Protein AF-K1SLG7-F1 (afdb_monomer_lite)

pLDDT: mean 85.85, std 14.09, range [28.14, 96.94]

Secondary structure (DSSP, 8-state):
-------S-SS---EEEEEETTEEEEEETTEEES-GGGGTTTS------GGGGHHHHS-HHHHHHHHHHHHHHH-THHHHHHHHHHHHHHHHHHHHHT--TT--HHHHHHHHHHHHHHHHHHHHHHHHHHHHHHHHHHHHHHHHHHHHHTS-----------

Sequence (162 aa):
MWFTTSFNTDSENLIEFTICNNKKEIKYNGLSIKSALELYGVLKYVVFIPEHLNLIKGVPECRREYLDSVAMMQTPVHLKKLSRYNKALKNKNNLLFGINFGDDLSLIRPQIESWNSVLAAEGLNVTYGRLKYFSLLETIASQLYNELSGGEELKLKYYSSI

Foldseek 3Di:
DDDDDDDDDPDDWDWDWDQDPNDIWIDIPNHTDPDPLVCQQVDDDDDDDPCVCCCVVNDVVVVLVVLLVVLCSVPVCLVVLVVQLVVLVVVLVVLVVPDDDPDDCVVSVVVNVVSVVSNVVSVVVNVVSSVVVVVVCQVVVQVVCCVVVVGDGDGDDDDDPD

Radius of gyration: 21.07 Å; chains: 1; bounding box: 50×34×67 Å

Structure (mmCIF, N/CA/C/O backbone):
data_AF-K1SLG7-F1
#
_entry.id   AF-K1SLG7-F1
#
loop_
_atom_site.group_PDB
_atom_site.id
_atom_site.type_symbol
_atom_site.label_atom_id
_atom_site.label_alt_id
_atom_site.label_comp_id
_atom_site.label_asym_id
_atom_site.label_entity_id
_atom_site.label_seq_id
_atom_site.pdbx_PDB_ins_code
_atom_site.Cartn_x
_atom_site.Cartn_y
_atom_site.Cartn_z
_atom_site.occupancy
_atom_site.B_iso_or_equiv
_atom_site.auth_seq_id
_atom_site.auth_comp_id
_atom_site.auth_asym_id
_atom_site.auth_atom_id
_atom_site.pdbx_PDB_model_num
ATOM 1 N N . MET A 1 1 ? 1.986 18.809 23.486 1.00 28.28 1 MET A N 1
ATOM 2 C CA . MET A 1 1 ? 0.767 17.991 23.646 1.00 28.28 1 MET A CA 1
ATOM 3 C C . MET A 1 1 ? 1.249 16.588 23.963 1.00 28.28 1 MET A C 1
ATOM 5 O O . MET A 1 1 ? 1.914 16.005 23.119 1.00 28.28 1 MET A O 1
ATOM 9 N N . TRP A 1 2 ? 1.079 16.131 25.203 1.00 28.39 2 TRP A N 1
ATOM 10 C CA . TRP A 1 2 ? 1.572 14.827 25.656 1.00 28.39 2 TRP A CA 1
ATOM 11 C C . TRP A 1 2 ? 0.424 13.825 25.527 1.00 28.39 2 TRP A C 1
ATOM 13 O O . TRP A 1 2 ? -0.655 14.080 26.056 1.00 28.39 2 TRP A O 1
ATOM 23 N N . PHE A 1 3 ? 0.630 12.736 24.790 1.00 29.14 3 PHE A N 1
ATOM 24 C CA . PHE A 1 3 ? -0.330 11.638 24.696 1.00 29.14 3 PHE A CA 1
ATOM 25 C C . PHE A 1 3 ? 0.206 10.477 25.537 1.00 29.14 3 PHE A C 1
ATOM 27 O O . PHE A 1 3 ? 1.242 9.913 25.197 1.00 29.14 3 PHE A O 1
ATOM 34 N N . THR A 1 4 ? -0.487 10.126 26.621 1.00 28.14 4 THR A N 1
ATOM 35 C CA . THR A 1 4 ? -0.234 8.890 27.373 1.00 28.14 4 THR A CA 1
ATOM 36 C C . THR A 1 4 ? -1.285 7.870 26.960 1.00 28.14 4 THR A C 1
ATOM 38 O O . THR A 1 4 ? -2.472 8.070 27.201 1.00 28.14 4 THR A O 1
ATOM 41 N N . THR A 1 5 ? -0.860 6.778 26.332 1.00 38.47 5 THR A N 1
ATOM 42 C CA . THR A 1 5 ? -1.688 5.583 26.134 1.00 38.47 5 THR A CA 1
ATOM 43 C C . THR A 1 5 ? -1.168 4.498 27.069 1.00 38.47 5 THR A C 1
ATOM 45 O O . THR A 1 5 ? -0.119 3.918 26.794 1.00 38.47 5 THR A O 1
ATOM 48 N N . SER A 1 6 ? -1.865 4.228 28.174 1.00 30.98 6 SER A N 1
ATOM 49 C CA . SER A 1 6 ? -1.600 3.047 28.997 1.00 30.98 6 SER A CA 1
ATOM 50 C C . SER A 1 6 ? -2.376 1.862 28.419 1.00 30.98 6 SER A C 1
ATOM 52 O O . SER A 1 6 ? -3.604 1.834 28.414 1.00 30.98 6 SER A O 1
ATOM 54 N N . PHE A 1 7 ? -1.651 0.874 27.900 1.00 44.66 7 PHE A N 1
ATOM 55 C CA . PHE A 1 7 ? -2.189 -0.463 27.667 1.00 44.66 7 PHE A CA 1
ATOM 56 C C . PHE A 1 7 ? -1.451 -1.431 28.583 1.00 44.66 7 PHE A C 1
ATOM 58 O O . PHE A 1 7 ? -0.237 -1.348 28.743 1.00 44.66 7 PHE A O 1
ATOM 65 N N . ASN A 1 8 ? -2.232 -2.305 29.205 1.00 42.84 8 ASN A N 1
ATOM 66 C CA . ASN A 1 8 ? -1.837 -3.243 30.241 1.00 42.84 8 ASN A CA 1
ATOM 67 C C . ASN A 1 8 ? -0.771 -4.238 29.731 1.00 42.84 8 ASN A C 1
ATOM 69 O O . ASN A 1 8 ? -1.086 -5.225 29.070 1.00 42.84 8 ASN A O 1
ATOM 73 N N . THR A 1 9 ? 0.489 -3.935 30.027 1.00 47.53 9 THR A N 1
ATOM 74 C CA . THR A 1 9 ? 1.635 -4.848 30.105 1.00 47.53 9 THR A CA 1
ATOM 75 C C . THR A 1 9 ? 2.404 -4.401 31.342 1.00 47.53 9 THR A C 1
ATOM 77 O O . THR A 1 9 ? 2.620 -3.200 31.475 1.00 47.53 9 THR A O 1
ATOM 80 N N . ASP A 1 10 ? 2.825 -5.315 32.221 1.00 53.31 10 ASP A N 1
ATOM 81 C CA . ASP A 1 10 ? 3.524 -5.046 33.502 1.00 53.31 10 ASP A CA 1
ATOM 82 C C . ASP A 1 10 ? 4.829 -4.213 33.386 1.00 53.31 10 ASP A C 1
ATOM 84 O O . ASP A 1 10 ? 5.516 -3.955 34.372 1.00 53.31 10 ASP A O 1
ATOM 88 N N . SER A 1 11 ? 5.179 -3.773 32.179 1.00 63.91 11 SER A N 1
ATOM 89 C CA . SER A 1 11 ? 6.251 -2.839 31.863 1.00 63.91 11 SER A CA 1
ATOM 90 C C . SER A 1 11 ? 5.677 -1.558 31.244 1.00 63.91 11 SER A C 1
ATOM 92 O O . SER A 1 11 ? 5.132 -1.591 30.135 1.00 63.91 11 SER A O 1
ATOM 94 N N . GLU A 1 12 ? 5.839 -0.421 31.924 1.00 71.75 12 GLU A N 1
ATOM 95 C CA . GLU A 1 12 ? 5.594 0.897 31.336 1.00 71.75 12 GLU A CA 1
ATOM 96 C C . GLU A 1 12 ? 6.600 1.152 30.207 1.00 71.75 12 GLU A C 1
ATOM 98 O O . GLU A 1 12 ? 7.813 1.142 30.411 1.00 71.75 12 GLU A O 1
ATOM 103 N N . ASN A 1 13 ? 6.090 1.372 28.997 1.00 77.12 13 ASN A N 1
ATOM 104 C CA . ASN A 1 13 ? 6.902 1.738 27.844 1.00 77.12 13 ASN A CA 1
ATOM 105 C C . ASN A 1 13 ? 6.996 3.264 27.757 1.00 77.12 13 ASN A C 1
ATOM 107 O O . ASN A 1 13 ? 6.000 3.933 27.477 1.00 77.12 13 ASN A O 1
ATOM 111 N N . LEU A 1 14 ? 8.190 3.815 27.977 1.00 83.06 14 LEU A N 1
ATOM 112 C CA . LEU A 1 14 ? 8.449 5.250 27.915 1.00 83.06 14 LEU A CA 1
ATOM 113 C C . LEU A 1 14 ? 8.918 5.640 26.512 1.00 83.06 14 LEU A C 1
ATOM 115 O O . LEU A 1 14 ? 9.932 5.144 26.015 1.00 83.06 14 LEU A O 1
ATOM 119 N N . ILE A 1 15 ? 8.193 6.563 25.884 1.00 85.81 15 ILE A N 1
ATOM 120 C CA . ILE A 1 15 ? 8.579 7.165 24.607 1.00 85.81 15 ILE A CA 1
ATOM 121 C C . ILE A 1 15 ? 8.845 8.646 24.847 1.00 85.81 15 ILE A C 1
ATOM 123 O O . ILE A 1 15 ? 7.935 9.407 25.171 1.00 85.81 15 ILE A O 1
ATOM 127 N N . GLU A 1 16 ? 10.095 9.055 24.661 1.00 86.00 16 GLU A N 1
ATOM 128 C CA . GLU A 1 16 ? 10.503 10.455 24.730 1.00 86.00 16 GLU A CA 1
ATOM 129 C C . GLU A 1 16 ? 10.656 11.000 23.314 1.00 86.00 16 GLU A C 1
ATOM 131 O O . GLU A 1 16 ? 11.327 10.405 22.466 1.00 86.00 16 GLU A O 1
ATOM 136 N N . PHE A 1 17 ? 10.042 12.151 23.057 1.00 85.56 17 PHE A N 1
ATOM 137 C CA . PHE A 1 17 ? 10.117 12.826 21.771 1.00 85.56 17 PHE A CA 1
ATOM 138 C C . PHE A 1 17 ? 10.575 14.267 21.976 1.00 85.56 17 PHE A C 1
ATOM 140 O O . PHE A 1 17 ? 9.854 15.080 22.557 1.00 85.56 17 PHE A O 1
ATOM 147 N N . THR A 1 18 ? 11.761 14.586 21.465 1.00 86.81 18 THR A N 1
ATOM 148 C CA . THR A 1 18 ? 12.387 15.902 21.611 1.00 86.81 18 THR A CA 1
ATOM 149 C C . THR A 1 18 ? 12.597 16.524 20.235 1.00 86.81 18 THR A C 1
ATOM 151 O O . THR A 1 18 ? 13.151 15.897 19.333 1.00 86.81 18 THR A O 1
ATOM 154 N N . ILE A 1 19 ? 12.167 17.776 20.056 1.00 87.62 19 ILE A N 1
ATOM 155 C CA . ILE A 1 19 ? 12.457 18.564 18.852 1.00 87.62 19 ILE A CA 1
ATOM 156 C C . ILE A 1 19 ? 13.427 19.682 19.238 1.00 87.62 19 ILE A C 1
ATOM 158 O O . ILE A 1 19 ? 13.038 20.620 19.928 1.00 87.62 19 ILE A O 1
ATOM 162 N N . CYS A 1 20 ? 14.666 19.612 18.752 1.00 86.00 20 CYS A N 1
ATOM 163 C CA . CYS A 1 20 ? 15.683 20.648 18.956 1.00 86.00 20 CYS A CA 1
ATOM 164 C C . CYS A 1 20 ? 16.241 21.093 17.601 1.00 86.00 20 CYS A C 1
ATOM 166 O O . CYS A 1 20 ? 16.711 20.262 16.828 1.00 86.00 20 CYS A O 1
ATOM 168 N N . ASN A 1 21 ? 16.213 22.396 17.292 1.00 83.25 21 ASN A N 1
ATOM 169 C CA . ASN A 1 21 ? 16.743 22.962 16.037 1.00 83.25 21 ASN A CA 1
ATOM 170 C C . ASN A 1 21 ? 16.279 22.209 14.774 1.00 83.25 21 ASN A C 1
ATOM 172 O O . ASN A 1 21 ? 17.083 21.862 13.908 1.00 83.25 21 ASN A O 1
ATOM 176 N N . ASN A 1 22 ? 14.977 21.915 14.688 1.00 82.75 22 ASN A N 1
ATOM 177 C CA . ASN A 1 22 ? 14.360 21.149 13.597 1.00 82.75 22 ASN A CA 1
ATOM 178 C C . ASN A 1 22 ? 14.838 19.687 13.453 1.00 82.75 22 ASN A C 1
ATOM 180 O O . ASN A 1 22 ? 14.447 18.998 12.510 1.00 82.75 22 ASN A O 1
ATOM 184 N N . LYS A 1 23 ? 15.648 19.181 14.391 1.00 81.69 23 LYS A N 1
ATOM 185 C CA . LYS A 1 23 ? 15.999 17.764 14.500 1.00 81.69 23 LYS A CA 1
ATOM 186 C C . LYS A 1 23 ? 15.058 17.089 15.487 1.00 81.69 23 LYS A C 1
ATOM 188 O O . LYS A 1 23 ? 14.861 17.570 16.601 1.00 81.69 23 LYS A O 1
ATOM 193 N N . LYS A 1 24 ? 14.472 15.978 15.048 1.00 84.88 24 LYS A N 1
ATOM 194 C CA . LYS A 1 24 ? 13.616 15.116 15.863 1.00 84.88 24 LYS A CA 1
ATOM 195 C C . LYS A 1 24 ? 14.496 14.031 16.470 1.00 84.88 24 LYS A C 1
ATOM 197 O O . LYS A 1 24 ? 15.136 13.293 15.726 1.00 84.88 24 LYS A O 1
ATOM 202 N N . GLU A 1 25 ? 14.529 13.952 17.790 1.00 86.62 25 GLU A N 1
ATOM 203 C CA . GLU A 1 25 ? 15.150 12.863 18.533 1.00 86.62 25 GLU A CA 1
ATOM 204 C C . GLU A 1 25 ? 14.048 12.061 19.219 1.00 86.62 25 GLU A C 1
ATOM 206 O O . GLU A 1 25 ? 13.162 12.627 19.862 1.00 86.62 25 GLU A O 1
ATOM 211 N N . ILE A 1 26 ? 14.085 10.744 19.040 1.00 88.19 26 ILE A N 1
ATOM 212 C CA . ILE A 1 26 ? 13.101 9.828 19.605 1.00 88.19 26 ILE A CA 1
ATOM 213 C C . ILE A 1 26 ? 13.856 8.814 20.451 1.00 88.19 26 ILE A C 1
ATOM 215 O O . ILE A 1 26 ? 14.828 8.223 19.973 1.00 88.19 26 ILE A O 1
ATOM 219 N N . LYS A 1 27 ? 13.416 8.603 21.692 1.00 87.88 27 LYS A N 1
ATOM 220 C CA . LYS A 1 27 ? 13.938 7.546 22.559 1.00 87.88 27 LYS A CA 1
ATOM 221 C C . LYS A 1 27 ? 12.820 6.611 22.981 1.00 87.88 27 LYS A C 1
ATOM 223 O O . LYS A 1 27 ? 11.726 7.057 23.314 1.00 87.88 27 LYS A O 1
ATOM 228 N N . TYR A 1 28 ? 13.116 5.321 22.981 1.00 87.25 28 TYR A N 1
ATOM 229 C CA . TYR A 1 28 ? 12.250 4.267 23.482 1.00 87.25 28 TYR A CA 1
ATOM 230 C C . TYR A 1 28 ? 12.948 3.577 24.653 1.00 87.25 28 TYR A C 1
ATOM 232 O O . TYR A 1 28 ? 14.040 3.037 24.484 1.00 87.25 28 TYR A O 1
ATOM 240 N N . ASN A 1 29 ? 12.355 3.644 25.847 1.00 86.94 29 ASN A N 1
ATOM 241 C CA . ASN A 1 29 ? 12.936 3.133 27.094 1.00 86.94 29 ASN A CA 1
ATOM 242 C C . ASN A 1 29 ? 14.394 3.599 27.301 1.00 86.94 29 ASN A C 1
ATOM 244 O O . ASN A 1 29 ? 15.285 2.814 27.620 1.00 86.94 29 ASN A O 1
ATOM 248 N N . GLY A 1 30 ? 14.653 4.887 27.045 1.00 83.94 30 GLY A N 1
ATOM 249 C CA . GLY A 1 30 ? 15.978 5.511 27.156 1.00 83.94 30 GLY A CA 1
ATOM 250 C C . GLY A 1 30 ? 16.931 5.269 25.974 1.00 83.94 30 GLY A C 1
ATOM 251 O O . GLY A 1 30 ? 17.949 5.956 25.873 1.00 83.94 30 GLY A O 1
ATOM 252 N N . LEU A 1 31 ? 16.611 4.362 25.044 1.00 86.75 31 LEU A N 1
ATOM 253 C CA . LEU A 1 31 ? 17.424 4.088 23.856 1.00 86.75 31 LEU A CA 1
ATOM 254 C C . LEU A 1 31 ? 17.008 4.977 22.684 1.00 86.75 31 LEU A C 1
ATOM 256 O O . LEU A 1 31 ? 15.843 5.000 22.299 1.00 86.75 31 LEU A O 1
ATOM 260 N N . SER A 1 32 ? 17.967 5.684 22.085 1.00 87.25 32 SER A N 1
ATOM 261 C CA . SER A 1 32 ? 17.724 6.499 20.889 1.00 87.25 32 SER A CA 1
ATOM 262 C C . SER A 1 32 ? 17.426 5.608 19.680 1.00 87.25 32 SER A C 1
ATOM 264 O O . SER A 1 32 ? 18.231 4.740 19.334 1.00 87.25 32 SER A O 1
ATOM 266 N N . ILE A 1 33 ? 16.280 5.835 19.037 1.00 86.88 33 ILE A N 1
ATOM 267 C CA . ILE A 1 33 ? 15.863 5.122 17.823 1.00 86.88 33 ILE A CA 1
ATOM 268 C C . ILE A 1 33 ? 16.023 6.024 16.601 1.00 86.88 33 ILE A C 1
ATOM 270 O O . ILE A 1 33 ? 15.820 7.239 16.661 1.00 86.88 33 ILE A O 1
ATOM 274 N N . LYS A 1 34 ? 16.408 5.434 15.464 1.00 82.69 34 LYS A N 1
ATOM 275 C CA . LYS A 1 34 ? 16.766 6.205 14.259 1.00 82.69 34 LYS A CA 1
ATOM 276 C C . LYS A 1 34 ? 15.546 6.624 13.451 1.00 82.69 34 LYS A C 1
ATOM 278 O O . LYS A 1 34 ? 15.622 7.576 12.675 1.00 82.69 34 LYS A O 1
ATOM 283 N N . SER A 1 35 ? 14.441 5.900 13.595 1.00 81.31 35 SER A N 1
ATOM 284 C CA . SER A 1 35 ? 13.220 6.141 12.841 1.00 81.31 35 SER A CA 1
ATOM 285 C C . SER A 1 35 ? 11.981 5.961 13.706 1.00 81.31 35 SER A C 1
ATOM 287 O O . SER A 1 35 ? 11.862 4.982 14.434 1.00 81.31 35 SER A O 1
ATOM 289 N N . ALA A 1 36 ? 10.994 6.846 13.534 1.00 79.06 36 ALA A N 1
ATOM 290 C CA . ALA A 1 36 ? 9.655 6.664 14.101 1.00 79.06 36 ALA A CA 1
ATOM 291 C C . ALA A 1 36 ? 8.984 5.365 13.612 1.00 79.06 36 ALA A C 1
ATOM 293 O O . ALA A 1 36 ? 8.071 4.863 14.259 1.00 79.06 36 ALA A O 1
ATOM 294 N N . LEU A 1 37 ? 9.456 4.797 12.493 1.00 76.81 37 LEU A N 1
ATOM 295 C CA . LEU A 1 37 ? 9.019 3.488 12.009 1.00 76.81 37 LEU A CA 1
ATOM 296 C C . LEU A 1 37 ? 9.307 2.360 13.011 1.00 76.81 37 LEU A C 1
ATOM 298 O O . LEU A 1 37 ? 8.583 1.375 13.032 1.00 76.81 37 LEU A O 1
ATOM 302 N N . GLU A 1 38 ? 10.327 2.503 13.859 1.00 79.25 38 GLU A N 1
ATOM 303 C CA . GLU A 1 38 ? 10.665 1.508 14.885 1.00 79.25 38 GLU A CA 1
ATOM 304 C C . GLU A 1 38 ? 9.637 1.479 16.031 1.00 79.25 38 GLU A C 1
ATOM 306 O O . GLU A 1 38 ? 9.564 0.495 16.759 1.00 79.25 38 GLU A O 1
ATOM 311 N N . LEU A 1 39 ? 8.794 2.515 16.159 1.00 79.12 39 LEU A N 1
ATOM 312 C CA . LEU A 1 39 ? 7.682 2.532 17.116 1.00 79.12 39 LEU A CA 1
ATOM 313 C C . LEU A 1 39 ? 6.459 1.740 16.628 1.00 79.12 39 LEU A C 1
ATOM 315 O O . LEU A 1 39 ? 5.552 1.474 17.424 1.00 79.12 39 LEU A O 1
ATOM 319 N N . TYR A 1 40 ? 6.412 1.355 15.346 1.00 73.50 40 TYR A N 1
ATOM 320 C CA . TYR A 1 40 ? 5.307 0.562 14.810 1.00 73.50 40 TYR A CA 1
ATOM 321 C C . TYR A 1 40 ? 5.274 -0.810 15.490 1.00 73.50 40 TYR A C 1
ATOM 323 O O . TYR A 1 40 ? 6.212 -1.596 15.391 1.00 73.50 40 TYR A O 1
ATOM 331 N N . GLY A 1 41 ? 4.171 -1.089 16.185 1.00 68.50 41 GLY A N 1
ATOM 332 C CA . GLY A 1 41 ? 3.949 -2.330 16.936 1.00 68.50 41 GLY A CA 1
ATOM 333 C C . GLY A 1 41 ? 4.075 -2.171 18.452 1.00 68.50 41 GLY A C 1
ATOM 334 O O . GLY A 1 41 ? 3.421 -2.912 19.185 1.00 68.50 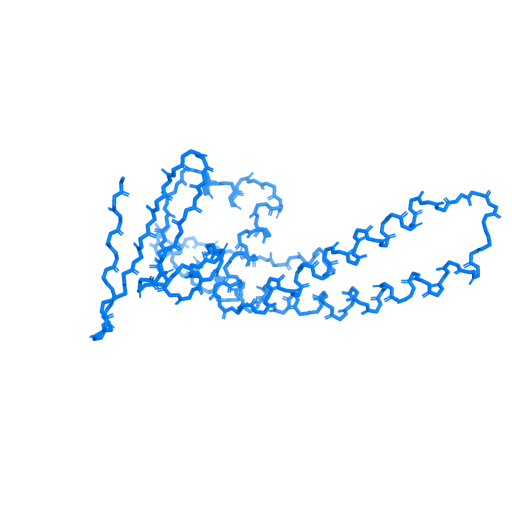41 GLY A O 1
ATOM 335 N N . VAL A 1 42 ? 4.829 -1.170 18.915 1.00 75.56 42 VAL A N 1
ATOM 336 C CA . VAL A 1 42 ? 4.966 -0.839 20.342 1.00 75.56 42 VAL A CA 1
ATOM 337 C C . VAL A 1 42 ? 3.949 0.222 20.747 1.00 75.56 42 VAL A C 1
ATOM 339 O O . VAL A 1 42 ? 3.206 0.044 21.710 1.00 75.56 42 VAL A O 1
ATOM 342 N N . LEU A 1 43 ? 3.872 1.311 19.978 1.00 77.50 43 LEU A N 1
ATOM 343 C CA . LEU A 1 43 ? 2.920 2.387 20.219 1.00 77.50 43 LEU A CA 1
ATOM 344 C C . LEU A 1 43 ? 1.647 2.137 19.406 1.00 77.50 43 LEU A C 1
ATOM 346 O O . LEU A 1 43 ? 1.622 2.326 18.189 1.00 77.50 43 LEU A O 1
ATOM 350 N N . LYS A 1 44 ? 0.580 1.706 20.081 1.00 74.31 44 LYS A N 1
ATOM 351 C CA . LYS A 1 44 ? -0.741 1.499 19.475 1.00 74.31 44 LYS A CA 1
ATOM 352 C C . LYS A 1 44 ? -1.618 2.712 19.754 1.00 74.31 44 LYS A C 1
ATOM 354 O O . LYS A 1 44 ? -2.049 2.919 20.883 1.00 74.31 44 LYS A O 1
ATOM 359 N N . TYR A 1 45 ? -1.885 3.501 18.723 1.00 78.19 45 TYR A N 1
ATOM 360 C CA . TYR A 1 45 ? -2.735 4.682 18.815 1.00 78.19 45 TYR A CA 1
ATOM 361 C C . TYR A 1 45 ? -3.578 4.827 17.549 1.00 78.19 45 TYR A C 1
ATOM 363 O O . TYR A 1 45 ? -3.183 4.388 16.470 1.00 78.19 45 TYR A O 1
ATOM 371 N N . VAL A 1 46 ? -4.746 5.449 17.692 1.00 82.19 46 VAL A N 1
ATOM 372 C CA . VAL A 1 46 ? -5.626 5.811 16.579 1.00 82.19 46 VAL A CA 1
ATOM 373 C C . VAL A 1 46 ? -5.928 7.294 16.714 1.00 82.19 46 VAL A C 1
ATOM 375 O O . VAL A 1 46 ? -6.340 7.756 17.775 1.00 82.19 46 VAL A O 1
ATOM 378 N N . VAL A 1 47 ? -5.683 8.044 15.645 1.00 85.25 47 VAL A N 1
ATOM 379 C CA . VAL A 1 47 ? -6.003 9.471 15.561 1.00 85.25 47 VAL A CA 1
ATOM 380 C C . VAL A 1 47 ? -7.246 9.629 14.695 1.00 85.25 47 VAL A C 1
ATOM 382 O O . VAL A 1 47 ? -7.401 8.903 13.720 1.00 85.25 47 VAL A O 1
ATOM 385 N N . PHE A 1 48 ? -8.113 10.583 15.022 1.00 85.69 48 PHE A N 1
ATOM 386 C CA . PHE A 1 48 ? -9.218 10.999 14.160 1.00 85.69 48 PHE A CA 1
ATOM 387 C C . PHE A 1 48 ? -9.012 12.461 13.783 1.00 85.69 48 PHE A C 1
ATOM 389 O O . PHE A 1 48 ? -9.008 13.328 14.654 1.00 85.69 48 PHE A O 1
ATOM 396 N N . ILE A 1 49 ? -8.811 12.723 12.492 1.00 90.94 49 ILE A N 1
ATOM 397 C CA . ILE A 1 49 ? -8.608 14.070 11.947 1.00 90.94 49 ILE A CA 1
ATOM 398 C C . ILE A 1 49 ? -9.500 14.290 10.717 1.00 90.94 49 ILE A C 1
ATOM 400 O O . ILE A 1 49 ? -9.849 13.313 10.045 1.00 90.94 49 ILE A O 1
ATOM 404 N N . PRO A 1 50 ? -9.881 15.543 10.399 1.00 87.62 50 PRO A N 1
ATOM 405 C CA . PRO A 1 50 ? -10.753 15.857 9.262 1.00 87.62 50 PRO A CA 1
ATOM 406 C C . PRO A 1 50 ? -10.264 15.289 7.922 1.00 87.62 50 PRO A C 1
ATOM 408 O O . PRO A 1 50 ? -11.065 14.874 7.084 1.00 87.62 50 PRO A O 1
ATOM 411 N N . GLU A 1 51 ? -8.948 15.201 7.737 1.00 87.56 51 GLU A N 1
ATOM 412 C CA . GLU A 1 51 ? -8.290 14.675 6.542 1.00 87.56 51 GLU A CA 1
ATOM 413 C C . GLU A 1 51 ? -8.629 13.200 6.278 1.00 87.56 51 GLU A C 1
ATOM 415 O O . GLU A 1 51 ? -8.514 12.740 5.142 1.00 87.56 51 GLU A O 1
ATOM 420 N N . HIS A 1 52 ? -9.108 12.451 7.278 1.00 89.12 52 HIS A N 1
ATOM 421 C CA . HIS A 1 52 ? -9.548 11.064 7.100 1.00 89.12 52 HIS A CA 1
ATOM 422 C C . HIS A 1 52 ? -10.745 10.930 6.149 1.00 89.12 52 HIS A C 1
ATOM 424 O O . HIS A 1 52 ? -10.935 9.870 5.551 1.00 89.12 52 HIS A O 1
ATOM 430 N N . LEU A 1 53 ? -11.502 12.008 5.907 1.00 89.75 53 LEU A N 1
ATOM 431 C CA . LEU A 1 53 ? -12.542 12.028 4.873 1.00 89.75 53 LEU A CA 1
ATOM 432 C C . LEU A 1 53 ? -11.987 11.776 3.461 1.00 89.75 53 LEU A C 1
ATOM 434 O O . LEU A 1 53 ? -12.727 11.307 2.590 1.00 89.75 53 LEU A O 1
ATOM 438 N N . ASN A 1 54 ? -10.689 12.004 3.234 1.00 89.94 54 ASN A N 1
ATOM 439 C CA . ASN A 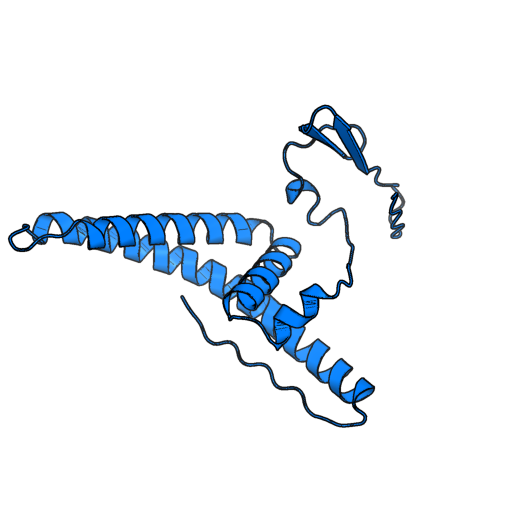1 54 ? -10.023 11.685 1.970 1.00 89.94 54 ASN A CA 1
ATOM 440 C C . ASN A 1 54 ? -9.985 10.180 1.683 1.00 89.94 54 ASN A C 1
ATOM 442 O O . ASN A 1 54 ? -9.876 9.788 0.523 1.00 89.94 54 ASN A O 1
ATOM 446 N N . LEU A 1 55 ? -10.139 9.320 2.693 1.00 90.19 55 LEU A N 1
ATOM 447 C CA . LEU A 1 55 ? -10.273 7.884 2.458 1.00 90.19 55 LEU A CA 1
ATOM 448 C C . LEU A 1 55 ? -11.520 7.578 1.608 1.00 90.19 55 LEU A C 1
ATOM 450 O O . LEU A 1 55 ? -11.476 6.736 0.707 1.00 90.19 55 LEU A O 1
ATOM 454 N N . ILE A 1 56 ? -12.599 8.326 1.852 1.00 90.44 56 ILE A N 1
ATOM 455 C CA . ILE A 1 56 ? -13.893 8.168 1.184 1.00 90.44 56 ILE A CA 1
ATOM 456 C C . ILE A 1 56 ? -13.958 9.000 -0.100 1.00 90.44 56 ILE A C 1
ATOM 458 O O . ILE A 1 56 ? -14.259 8.470 -1.165 1.00 90.44 56 ILE A O 1
ATOM 462 N N . LYS A 1 57 ? -13.656 10.300 -0.013 1.00 91.69 57 LYS A N 1
ATOM 463 C CA . LYS A 1 57 ? -13.851 11.259 -1.118 1.00 91.69 57 LYS A CA 1
ATOM 464 C C . LYS A 1 57 ? -12.601 11.504 -1.965 1.00 91.69 57 LYS A C 1
ATOM 466 O O . LYS A 1 57 ? -12.687 12.146 -3.006 1.00 91.69 57 LYS A O 1
ATOM 471 N N . GLY A 1 58 ? -11.443 11.037 -1.512 1.00 92.00 58 GLY A N 1
ATOM 472 C CA . GLY A 1 58 ? -10.161 11.309 -2.149 1.00 92.00 58 GLY A CA 1
ATOM 473 C C . GLY A 1 58 ? -9.795 10.334 -3.264 1.00 92.00 58 GLY A C 1
ATOM 474 O O . GLY A 1 58 ? -10.527 9.399 -3.622 1.00 92.00 58 GLY A O 1
ATOM 475 N N . VAL A 1 59 ? -8.598 10.561 -3.801 1.00 93.75 59 VAL A N 1
ATOM 476 C CA . VAL A 1 59 ? -8.009 9.774 -4.886 1.00 93.75 59 VAL A CA 1
ATOM 477 C C . VAL A 1 59 ? -7.603 8.365 -4.418 1.00 93.75 59 VAL A C 1
ATOM 479 O O . VAL A 1 59 ? -7.390 8.137 -3.225 1.00 93.75 59 VAL A O 1
ATOM 482 N N . PRO A 1 60 ? -7.448 7.389 -5.337 1.00 93.06 60 PRO A N 1
ATOM 483 C CA . PRO A 1 60 ? -7.039 6.024 -4.991 1.00 93.06 60 PRO A CA 1
ATOM 484 C C . PRO A 1 60 ? -5.717 5.926 -4.219 1.00 93.06 60 PRO A C 1
ATOM 486 O O . PRO A 1 60 ? -5.513 4.970 -3.476 1.00 93.06 60 PRO A O 1
ATOM 489 N N . GLU A 1 61 ? -4.825 6.901 -4.395 1.00 91.69 61 GLU A N 1
ATOM 490 C CA . GLU A 1 61 ? -3.544 6.966 -3.694 1.00 91.69 61 GLU A CA 1
ATOM 491 C C . GLU A 1 61 ? -3.717 7.056 -2.179 1.00 91.69 61 GLU A C 1
ATOM 493 O O . GLU A 1 61 ? -3.138 6.234 -1.477 1.00 91.69 61 GLU A O 1
ATOM 498 N N . CYS A 1 62 ? -4.621 7.907 -1.687 1.00 92.00 62 CYS A N 1
ATOM 499 C CA . CYS A 1 62 ? -4.900 8.033 -0.255 1.00 92.00 62 CYS A CA 1
ATOM 500 C C . CYS A 1 62 ? -5.356 6.701 0.366 1.00 92.00 62 CYS A C 1
ATOM 502 O O . CYS A 1 62 ? -4.928 6.332 1.457 1.00 92.00 62 CYS A O 1
ATOM 504 N N . ARG A 1 63 ? -6.198 5.932 -0.345 1.00 92.75 63 ARG A N 1
ATOM 505 C CA . ARG A 1 63 ? -6.634 4.596 0.104 1.00 92.75 63 ARG A CA 1
ATOM 506 C C . ARG A 1 63 ? -5.489 3.582 0.112 1.00 92.75 63 ARG A C 1
ATOM 508 O O . ARG A 1 63 ? -5.424 2.757 1.020 1.00 92.75 63 ARG A O 1
ATOM 515 N N . ARG A 1 64 ? -4.585 3.632 -0.874 1.00 92.31 64 ARG A N 1
ATOM 516 C CA . ARG A 1 64 ? -3.400 2.755 -0.916 1.00 92.31 64 ARG A CA 1
ATOM 517 C C . ARG A 1 64 ? -2.423 3.076 0.207 1.00 92.31 64 ARG A C 1
ATOM 519 O O . ARG A 1 64 ? -1.991 2.151 0.882 1.00 92.31 64 ARG A O 1
ATOM 526 N N . GLU A 1 65 ? -2.129 4.354 0.431 1.00 90.06 65 GLU A N 1
ATOM 527 C CA . GLU A 1 65 ? -1.267 4.806 1.528 1.00 90.06 65 GLU A CA 1
ATOM 528 C C . GLU A 1 65 ? -1.829 4.380 2.883 1.00 90.06 65 GLU A C 1
ATOM 530 O O . GLU A 1 65 ? -1.095 3.846 3.714 1.00 90.06 65 GLU A O 1
ATOM 535 N N . TYR A 1 66 ? -3.145 4.524 3.073 1.00 89.75 66 TYR A N 1
ATOM 536 C CA . TYR A 1 66 ? -3.815 4.035 4.272 1.00 89.75 66 TYR A CA 1
ATOM 537 C C . TYR A 1 66 ? -3.638 2.519 4.434 1.00 89.75 66 TYR A C 1
ATOM 539 O O . TYR A 1 66 ? -3.115 2.076 5.456 1.00 89.75 66 TYR A O 1
ATOM 547 N N . LEU A 1 67 ? -3.980 1.720 3.415 1.00 90.62 67 LEU A N 1
ATOM 548 C CA . LEU A 1 67 ? -3.816 0.261 3.457 1.00 90.62 67 LEU A CA 1
ATOM 549 C C . LEU A 1 67 ? -2.362 -0.162 3.721 1.00 90.62 67 LEU A C 1
ATOM 551 O O . LEU A 1 67 ? -2.134 -1.077 4.506 1.00 90.62 67 LEU A O 1
ATOM 555 N N . ASP A 1 68 ? -1.382 0.498 3.103 1.00 91.06 68 ASP A N 1
ATOM 556 C CA . ASP A 1 68 ? 0.040 0.201 3.300 1.00 91.06 68 ASP A CA 1
ATOM 557 C C . ASP A 1 68 ? 0.522 0.570 4.707 1.00 91.06 68 ASP A C 1
ATOM 559 O O . ASP A 1 68 ? 1.307 -0.175 5.301 1.00 91.06 68 ASP A O 1
ATOM 563 N N . SER A 1 69 ? 0.031 1.684 5.261 1.00 85.81 69 SER A N 1
ATOM 564 C CA . SER A 1 69 ? 0.354 2.111 6.625 1.00 85.81 69 SER A CA 1
ATOM 565 C C . SER A 1 69 ? -0.152 1.110 7.665 1.00 85.81 69 SER A C 1
ATOM 567 O O . SER A 1 69 ? 0.578 0.760 8.595 1.00 85.81 69 SER A O 1
ATOM 569 N N . VAL A 1 70 ? -1.357 0.566 7.468 1.00 85.00 70 VAL A N 1
ATOM 570 C CA . VAL A 1 70 ? -1.925 -0.422 8.389 1.00 85.00 70 VAL A CA 1
ATOM 571 C C . VAL A 1 70 ? -1.325 -1.812 8.162 1.00 85.00 70 VAL A C 1
ATOM 573 O O . VAL A 1 70 ? -1.023 -2.517 9.126 1.00 85.00 70 VAL A O 1
ATOM 576 N N . ALA A 1 71 ? -1.055 -2.201 6.912 1.00 85.81 71 ALA A N 1
ATOM 577 C CA . ALA A 1 71 ? -0.352 -3.450 6.612 1.00 85.81 71 ALA A CA 1
ATOM 578 C C . ALA A 1 71 ? 1.052 -3.479 7.242 1.00 85.81 71 ALA A C 1
ATOM 580 O O . ALA A 1 71 ? 1.471 -4.510 7.770 1.00 85.81 71 ALA A O 1
ATOM 581 N N . MET A 1 72 ? 1.755 -2.340 7.273 1.00 84.06 72 MET A N 1
ATOM 582 C CA . MET A 1 72 ? 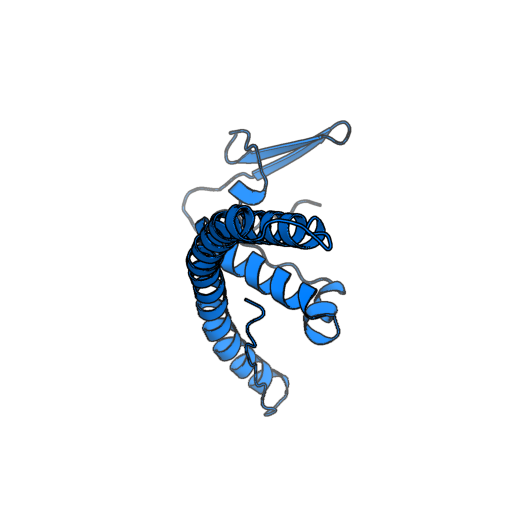3.015 -2.197 8.006 1.00 84.06 72 MET A CA 1
ATOM 583 C C . MET A 1 72 ? 2.845 -2.439 9.511 1.00 84.06 72 MET A C 1
ATOM 585 O O . MET A 1 72 ? 3.670 -3.146 10.088 1.00 84.06 72 MET A O 1
ATOM 589 N N . MET A 1 73 ? 1.811 -1.870 10.148 1.00 79.12 73 MET A N 1
ATOM 590 C CA . MET A 1 73 ? 1.557 -2.070 11.585 1.00 79.12 73 MET A CA 1
ATOM 591 C C . MET A 1 73 ? 1.388 -3.555 11.936 1.00 79.12 73 MET A C 1
ATOM 593 O O . MET A 1 73 ? 1.771 -3.974 13.025 1.00 79.12 73 MET A O 1
ATOM 597 N N . GLN A 1 74 ? 0.834 -4.356 11.019 1.00 77.38 74 GLN A N 1
ATOM 598 C CA . GLN A 1 74 ? 0.678 -5.799 11.209 1.00 77.38 74 GLN A CA 1
ATOM 599 C C . GLN A 1 74 ? 1.922 -6.605 10.830 1.00 77.38 74 GLN A C 1
ATOM 601 O O . GLN A 1 74 ? 2.183 -7.658 11.409 1.00 77.38 74 GLN A O 1
ATOM 606 N N . THR A 1 75 ? 2.651 -6.195 9.793 1.00 79.62 75 THR A N 1
ATOM 607 C CA . THR A 1 75 ? 3.796 -6.941 9.266 1.00 79.62 75 THR A CA 1
ATOM 608 C C . THR A 1 75 ? 4.903 -5.968 8.856 1.00 79.62 75 THR A C 1
ATOM 610 O O . THR A 1 75 ? 4.856 -5.413 7.755 1.00 79.62 75 THR A O 1
ATOM 613 N N . PRO A 1 76 ? 5.967 -5.818 9.672 1.00 77.19 76 PRO A N 1
ATOM 614 C CA . PRO A 1 76 ? 7.070 -4.892 9.392 1.00 77.19 76 PRO A CA 1
ATOM 615 C C . PRO A 1 76 ? 7.758 -5.135 8.040 1.00 77.19 76 PRO A C 1
ATOM 617 O O . PRO A 1 76 ? 8.300 -4.221 7.418 1.00 77.19 76 PRO A O 1
ATOM 620 N N . VAL A 1 77 ? 7.713 -6.379 7.548 1.00 86.06 77 VAL A N 1
ATOM 621 C CA . VAL A 1 77 ? 8.284 -6.766 6.251 1.00 86.06 77 VAL A CA 1
ATOM 622 C C . VAL A 1 77 ? 7.575 -6.067 5.082 1.00 86.06 77 VAL A C 1
ATOM 624 O O . VAL A 1 77 ? 8.229 -5.809 4.072 1.00 86.06 77 VAL A O 1
ATOM 627 N N . HIS A 1 78 ? 6.295 -5.690 5.218 1.00 89.44 78 HIS A N 1
ATOM 628 C CA . HIS A 1 78 ? 5.495 -5.060 4.156 1.00 89.44 78 HIS A CA 1
ATOM 629 C C . HIS A 1 78 ? 6.178 -3.823 3.567 1.00 89.44 78 HIS A C 1
ATOM 631 O O . HIS A 1 78 ? 6.333 -3.726 2.352 1.00 89.44 78 HIS A O 1
ATOM 637 N N . LEU A 1 79 ? 6.701 -2.927 4.413 1.00 87.19 79 LEU A N 1
ATOM 638 C CA . LEU A 1 79 ? 7.412 -1.730 3.950 1.00 87.19 79 LEU A CA 1
ATOM 639 C C . LEU A 1 79 ? 8.639 -2.052 3.102 1.00 87.19 79 LEU A C 1
ATOM 641 O O . LEU A 1 79 ? 8.890 -1.399 2.091 1.00 87.19 79 LEU A O 1
ATOM 645 N N . LYS A 1 80 ? 9.427 -3.051 3.511 1.00 90.44 80 LYS A N 1
ATOM 646 C CA . LYS A 1 80 ? 10.634 -3.443 2.777 1.00 90.44 80 LYS A CA 1
ATOM 647 C C . LYS A 1 80 ? 10.268 -3.971 1.390 1.00 90.44 80 LYS A C 1
ATOM 649 O O . LYS A 1 80 ? 10.963 -3.668 0.420 1.00 90.44 80 LYS A O 1
ATOM 654 N N . LYS A 1 81 ? 9.175 -4.733 1.303 1.00 93.81 81 LYS A N 1
ATOM 655 C CA . LYS A 1 81 ? 8.622 -5.280 0.056 1.00 93.81 81 LYS A CA 1
ATOM 656 C C . LYS A 1 81 ? 8.091 -4.167 -0.846 1.00 93.81 81 LYS A C 1
ATOM 658 O O . LYS A 1 81 ? 8.518 -4.061 -1.993 1.00 93.81 81 LYS A O 1
ATOM 663 N N . LEU A 1 82 ? 7.286 -3.260 -0.295 1.00 93.62 82 LEU A N 1
ATOM 664 C CA . LEU A 1 82 ? 6.760 -2.090 -0.998 1.00 93.62 82 LEU A CA 1
ATOM 665 C C . LEU A 1 82 ? 7.875 -1.167 -1.512 1.00 93.62 82 LEU A C 1
ATOM 667 O O . LEU A 1 82 ? 7.853 -0.742 -2.663 1.00 93.62 82 LEU A O 1
ATOM 671 N N . SER A 1 83 ? 8.893 -0.901 -0.691 1.00 93.44 83 SER A N 1
ATOM 672 C CA . SER A 1 83 ? 10.052 -0.088 -1.076 1.00 93.44 83 SER A CA 1
ATOM 673 C C . SER A 1 83 ? 10.819 -0.706 -2.249 1.00 93.44 83 SER A C 1
ATOM 675 O O . SER A 1 83 ? 11.153 -0.015 -3.215 1.00 93.44 83 SER A O 1
ATOM 677 N N . ARG A 1 84 ? 11.058 -2.024 -2.205 1.00 95.50 84 ARG A N 1
ATOM 678 C CA . ARG A 1 84 ? 11.706 -2.759 -3.299 1.00 95.50 84 ARG A CA 1
ATOM 679 C C . ARG A 1 84 ? 10.871 -2.749 -4.574 1.00 95.50 84 ARG A C 1
ATOM 681 O O . ARG A 1 84 ? 11.429 -2.474 -5.634 1.00 95.50 84 ARG A O 1
ATOM 688 N N . TYR A 1 85 ? 9.564 -2.984 -4.461 1.00 96.19 85 TYR A N 1
ATOM 689 C CA . TYR A 1 85 ? 8.627 -2.907 -5.578 1.00 96.19 85 TYR A CA 1
ATOM 690 C C . TYR A 1 85 ? 8.672 -1.524 -6.244 1.00 96.19 85 TYR A C 1
ATOM 692 O O . TYR A 1 85 ? 8.937 -1.422 -7.439 1.00 96.19 85 TYR A O 1
ATOM 700 N N . ASN A 1 86 ? 8.532 -0.449 -5.463 1.00 95.38 86 ASN A N 1
ATOM 701 C CA . ASN A 1 86 ? 8.551 0.923 -5.975 1.00 95.38 86 ASN A CA 1
ATOM 702 C C . ASN A 1 86 ? 9.891 1.284 -6.632 1.00 95.38 86 ASN A C 1
ATOM 704 O O . ASN A 1 86 ? 9.917 1.954 -7.665 1.00 95.38 86 ASN A O 1
ATOM 708 N N . LYS A 1 87 ? 11.017 0.818 -6.074 1.00 96.94 87 LYS A N 1
ATOM 709 C CA . LYS A 1 87 ? 12.341 1.025 -6.676 1.00 96.94 87 LYS A CA 1
ATOM 710 C C . LYS A 1 87 ? 12.474 0.296 -8.015 1.00 96.94 87 LYS A C 1
ATOM 712 O O . LYS A 1 87 ? 12.961 0.891 -8.973 1.00 96.94 87 LYS A O 1
ATOM 717 N N . ALA A 1 88 ? 12.032 -0.959 -8.092 1.00 96.62 88 ALA A N 1
ATOM 718 C CA . ALA A 1 88 ? 12.032 -1.728 -9.334 1.00 96.62 88 ALA A CA 1
ATOM 719 C C . ALA A 1 88 ? 11.126 -1.084 -10.393 1.00 96.62 88 ALA A C 1
ATOM 721 O O . ALA A 1 88 ? 11.541 -0.933 -11.539 1.00 96.62 88 ALA A O 1
ATOM 722 N N . LEU A 1 89 ? 9.937 -0.622 -9.992 1.00 96.38 89 LEU A N 1
ATOM 723 C CA . LEU A 1 89 ? 8.990 0.058 -10.874 1.00 96.38 89 LEU A CA 1
ATOM 724 C C . LEU A 1 89 ? 9.593 1.345 -11.436 1.00 96.38 89 LEU A C 1
ATOM 726 O O . LEU A 1 89 ? 9.564 1.565 -12.643 1.00 96.38 89 LEU A O 1
ATOM 730 N N . LYS A 1 90 ? 10.209 2.164 -10.576 1.00 96.69 90 LYS A N 1
ATOM 731 C CA . LYS A 1 90 ? 10.896 3.390 -10.993 1.00 96.69 90 LYS A CA 1
ATOM 732 C C . LYS A 1 90 ? 12.034 3.097 -11.972 1.00 96.69 90 LYS A C 1
ATOM 734 O O . LYS A 1 90 ? 12.134 3.762 -12.996 1.00 96.69 90 LYS A O 1
ATOM 739 N N . ASN A 1 91 ? 12.867 2.097 -11.685 1.0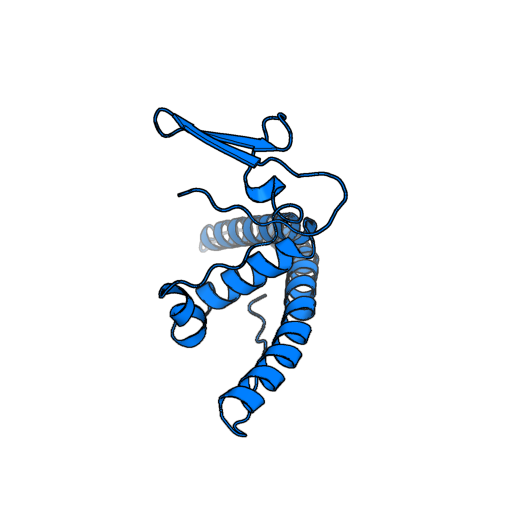0 95.62 91 ASN A N 1
ATOM 740 C CA . ASN A 1 91 ? 13.974 1.723 -12.564 1.00 95.62 91 ASN A CA 1
ATOM 741 C C . ASN A 1 91 ? 13.482 1.210 -13.922 1.00 95.62 91 ASN A C 1
ATOM 743 O O . ASN A 1 91 ? 14.017 1.621 -14.947 1.00 95.62 91 ASN A O 1
ATOM 747 N N . LYS A 1 92 ? 12.441 0.369 -13.938 1.00 95.44 92 LYS A N 1
ATOM 748 C CA . LYS A 1 92 ? 11.814 -0.103 -15.176 1.00 95.44 92 LYS A CA 1
ATOM 749 C C . LYS A 1 92 ? 11.218 1.057 -15.972 1.00 95.44 92 LYS A C 1
ATOM 751 O O . LYS A 1 92 ? 11.459 1.140 -17.168 1.00 95.44 92 LYS A O 1
ATOM 756 N N . ASN A 1 93 ? 10.491 1.966 -15.325 1.00 95.88 93 ASN A N 1
ATOM 757 C CA . ASN A 1 93 ? 9.904 3.128 -15.995 1.00 95.88 93 ASN A CA 1
ATOM 758 C C . ASN A 1 93 ? 10.980 4.041 -16.591 1.00 95.88 93 ASN A C 1
ATOM 760 O O . ASN A 1 93 ? 10.838 4.474 -17.728 1.00 95.88 93 ASN A O 1
ATOM 764 N N . ASN A 1 94 ? 12.077 4.280 -15.866 1.00 94.62 94 ASN A N 1
ATOM 765 C CA . ASN A 1 94 ? 13.213 5.047 -16.379 1.00 94.62 94 ASN A CA 1
ATOM 766 C C . ASN A 1 94 ? 13.880 4.355 -17.574 1.00 94.62 94 ASN A C 1
ATOM 768 O O . ASN A 1 94 ? 14.222 5.022 -18.544 1.00 94.62 94 ASN A O 1
ATOM 772 N N . LEU A 1 95 ? 14.046 3.028 -17.509 1.00 92.94 95 LEU A N 1
ATOM 773 C CA . LEU A 1 95 ? 14.588 2.242 -18.614 1.00 92.94 95 LEU A CA 1
ATOM 774 C C . LEU A 1 95 ? 13.702 2.373 -19.855 1.00 92.94 95 LEU A C 1
ATOM 776 O O . LEU A 1 95 ? 14.218 2.662 -20.923 1.00 92.94 95 LEU A O 1
ATOM 780 N N . LEU A 1 96 ? 12.384 2.211 -19.700 1.00 93.19 96 LEU A N 1
ATOM 781 C CA . LEU A 1 96 ? 11.415 2.335 -20.793 1.00 93.19 96 LEU A CA 1
ATOM 782 C C . LEU A 1 96 ? 11.374 3.748 -21.379 1.00 93.19 96 LEU A C 1
ATOM 784 O O . LEU A 1 96 ? 11.288 3.899 -22.591 1.00 93.19 96 LEU A O 1
ATOM 788 N N . PHE A 1 97 ? 11.455 4.772 -20.530 1.00 93.31 97 PHE A N 1
ATOM 789 C CA . PHE A 1 97 ? 11.485 6.167 -20.966 1.00 93.31 97 PHE A CA 1
ATOM 790 C C . PHE A 1 97 ? 12.749 6.504 -21.770 1.00 93.31 97 PHE A C 1
ATOM 792 O O . PHE A 1 97 ? 12.709 7.372 -22.632 1.00 93.31 97 PHE A O 1
ATOM 799 N N . GLY A 1 98 ? 13.865 5.826 -21.490 1.00 89.31 98 GLY A N 1
ATOM 800 C CA . GLY A 1 98 ? 15.129 6.027 -22.195 1.00 89.31 98 GLY A CA 1
ATOM 801 C C . GLY A 1 98 ? 15.222 5.356 -23.568 1.00 89.31 98 GLY A C 1
ATOM 802 O O . GLY A 1 98 ? 16.211 5.593 -24.255 1.00 89.31 98 GLY A O 1
ATOM 803 N N . ILE A 1 99 ? 14.241 4.531 -23.960 1.00 91.81 99 ILE A N 1
ATOM 804 C CA . ILE A 1 99 ? 14.248 3.821 -25.247 1.00 91.81 99 ILE A CA 1
ATOM 805 C C . ILE A 1 99 ? 13.895 4.794 -26.374 1.00 91.81 99 ILE A C 1
ATOM 807 O O . ILE A 1 99 ? 12.814 5.384 -26.379 1.00 91.81 99 ILE A O 1
ATOM 811 N N . ASN A 1 100 ? 14.780 4.905 -27.360 1.00 91.06 100 ASN A N 1
ATOM 812 C CA . ASN A 1 100 ? 14.593 5.716 -28.555 1.00 91.06 100 ASN A CA 1
ATOM 813 C C . ASN A 1 100 ? 14.360 4.863 -29.805 1.00 91.06 100 ASN A C 1
ATOM 815 O O . ASN A 1 100 ? 14.627 3.661 -29.862 1.00 91.06 100 ASN A O 1
ATOM 819 N N . PHE A 1 101 ? 13.856 5.516 -30.852 1.00 81.69 101 PHE A N 1
ATOM 820 C CA . PHE A 1 101 ? 13.690 4.887 -32.154 1.00 81.69 101 PHE A CA 1
ATOM 821 C C . PHE A 1 101 ? 15.063 4.542 -32.754 1.00 81.69 101 PHE A C 1
ATOM 823 O O . PHE A 1 101 ? 15.857 5.439 -33.030 1.00 81.69 101 PHE A O 1
ATOM 830 N N . GLY A 1 102 ? 15.329 3.249 -32.958 1.00 82.31 102 GLY A N 1
ATOM 831 C CA . GLY A 1 102 ? 16.604 2.737 -33.478 1.00 82.31 102 GLY A CA 1
ATOM 832 C C . GLY A 1 102 ? 17.467 1.994 -32.453 1.00 82.31 102 GLY A C 1
ATOM 833 O O . GLY A 1 102 ? 18.478 1.416 -32.846 1.00 82.31 102 GLY A O 1
ATOM 834 N N . ASP A 1 103 ? 17.069 1.961 -31.178 1.00 87.88 103 ASP A N 1
ATOM 835 C CA . ASP A 1 103 ? 17.785 1.198 -30.153 1.00 87.88 103 ASP A CA 1
ATOM 836 C C . ASP A 1 103 ? 17.710 -0.318 -30.401 1.00 87.88 103 ASP A C 1
ATOM 838 O O . ASP A 1 103 ? 16.663 -0.868 -30.760 1.00 87.88 103 ASP A O 1
ATOM 842 N N . ASP A 1 104 ? 18.817 -1.018 -30.136 1.00 89.12 104 ASP A N 1
ATOM 843 C CA . ASP A 1 104 ? 18.851 -2.479 -30.155 1.00 89.12 104 ASP A CA 1
ATOM 844 C C . ASP A 1 104 ? 18.143 -3.049 -28.917 1.00 89.12 104 ASP A C 1
ATOM 846 O O . ASP A 1 104 ? 18.705 -3.199 -27.825 1.00 89.12 104 ASP A O 1
ATOM 850 N N . LEU A 1 105 ? 16.874 -3.409 -29.107 1.00 89.38 105 LEU A N 1
ATOM 851 C CA . LEU A 1 105 ? 16.026 -3.975 -28.063 1.00 89.38 105 LEU A CA 1
ATOM 852 C C . LEU A 1 105 ? 16.551 -5.308 -27.509 1.00 89.38 105 LEU A C 1
ATOM 854 O O . LEU A 1 105 ? 16.147 -5.700 -26.409 1.00 89.38 105 LEU A O 1
ATOM 858 N N . SER A 1 106 ? 17.443 -6.009 -28.219 1.00 89.81 106 SER A N 1
ATOM 859 C CA . SER A 1 106 ? 17.998 -7.283 -27.752 1.00 89.81 106 SER A CA 1
ATOM 860 C C . SER A 1 106 ? 18.855 -7.122 -26.491 1.00 89.81 106 SER A C 1
ATOM 862 O O . SER A 1 106 ? 18.830 -7.994 -25.622 1.00 89.81 106 SER A O 1
ATOM 864 N N . LEU A 1 107 ? 19.521 -5.972 -26.329 1.00 86.88 107 LEU A N 1
ATOM 865 C CA . LEU A 1 107 ? 20.333 -5.640 -25.152 1.00 86.88 107 LEU A CA 1
ATOM 866 C C . LEU A 1 107 ? 19.485 -5.157 -23.963 1.00 86.88 107 LEU A C 1
ATOM 868 O O . LEU A 1 107 ? 19.873 -5.304 -22.802 1.00 86.88 107 LEU A O 1
ATOM 872 N N . ILE A 1 108 ? 18.307 -4.597 -24.246 1.00 89.19 108 ILE A N 1
ATOM 873 C CA . ILE A 1 108 ? 17.416 -3.970 -23.258 1.00 89.19 108 ILE A CA 1
ATOM 874 C C . ILE A 1 108 ? 16.440 -4.994 -22.667 1.00 89.19 108 ILE A C 1
ATOM 876 O O . ILE A 1 108 ? 16.148 -4.975 -21.467 1.00 89.19 108 ILE A O 1
ATOM 880 N N . ARG A 1 109 ? 15.954 -5.931 -23.489 1.00 91.81 109 ARG A N 1
ATOM 881 C CA . ARG A 1 109 ? 14.968 -6.947 -23.092 1.00 91.81 109 ARG A CA 1
ATOM 882 C C . ARG A 1 109 ? 15.378 -7.765 -21.853 1.00 91.81 109 ARG A C 1
ATOM 884 O O . ARG A 1 109 ? 14.525 -7.922 -20.979 1.00 91.81 109 ARG A O 1
ATOM 891 N N . PRO A 1 110 ? 16.635 -8.231 -21.690 1.00 94.00 110 PRO A N 1
ATOM 892 C CA . PRO A 1 110 ? 17.052 -8.946 -20.481 1.00 94.00 110 PRO A CA 1
ATOM 893 C C . PRO A 1 110 ? 16.947 -8.096 -19.207 1.00 94.00 110 PRO A C 1
ATOM 895 O O . PRO A 1 110 ? 16.602 -8.608 -18.143 1.00 94.00 110 PRO A O 1
ATOM 898 N N . GLN A 1 111 ? 17.203 -6.787 -19.306 1.00 91.62 111 GLN A N 1
ATOM 899 C CA . GLN A 1 111 ? 17.073 -5.875 -18.169 1.00 91.62 111 GLN A CA 1
ATOM 900 C C . GLN A 1 111 ? 15.606 -5.678 -17.783 1.00 91.62 111 GLN A C 1
ATOM 902 O O . GLN A 1 111 ? 15.274 -5.737 -16.599 1.00 91.62 111 GLN A O 1
ATOM 907 N N . ILE A 1 112 ? 14.718 -5.495 -18.770 1.00 93.19 112 ILE A N 1
ATOM 908 C CA . ILE A 1 112 ? 13.268 -5.421 -18.536 1.00 93.19 112 ILE A CA 1
ATOM 909 C C . ILE A 1 112 ? 12.779 -6.696 -17.841 1.00 93.19 112 ILE A C 1
ATOM 911 O O . ILE A 1 112 ? 12.025 -6.606 -16.874 1.00 93.19 112 ILE A O 1
ATOM 915 N N . GLU A 1 113 ? 13.237 -7.866 -18.286 1.00 94.81 113 GLU A N 1
ATOM 916 C CA . GLU A 1 113 ? 12.803 -9.150 -17.730 1.00 94.81 113 GLU A CA 1
ATOM 917 C C . GLU A 1 113 ? 13.287 -9.375 -16.291 1.00 94.81 113 GLU A C 1
ATOM 919 O O . GLU A 1 113 ? 12.541 -9.854 -15.432 1.00 94.81 113 GLU A O 1
ATOM 924 N N . SER A 1 114 ? 14.508 -8.934 -15.988 1.00 94.88 114 SER A N 1
ATOM 925 C CA . SER A 1 114 ? 15.015 -8.902 -14.615 1.00 94.88 114 SER A CA 1
ATOM 926 C C . SER A 1 114 ? 14.127 -8.034 -13.712 1.00 94.88 114 SER A C 1
ATOM 928 O O . SER A 1 114 ? 13.711 -8.469 -12.633 1.00 94.88 114 SER A O 1
ATOM 930 N N . TRP A 1 115 ? 13.733 -6.839 -14.172 1.00 96.06 115 TRP A N 1
ATOM 931 C CA . TRP A 1 115 ? 12.807 -5.988 -13.419 1.00 96.06 115 TRP A CA 1
ATOM 932 C C . TRP A 1 115 ? 11.402 -6.588 -13.306 1.00 96.06 115 TRP A C 1
ATOM 934 O O . TRP A 1 115 ? 10.801 -6.474 -12.239 1.00 96.06 115 TRP A O 1
ATOM 944 N N . ASN A 1 116 ? 10.888 -7.253 -14.346 1.00 96.25 116 ASN A N 1
ATOM 945 C CA . ASN A 1 116 ? 9.606 -7.967 -14.298 1.00 96.25 116 ASN A CA 1
ATOM 946 C C . ASN A 1 116 ? 9.604 -9.029 -13.198 1.00 96.25 116 ASN A C 1
ATOM 948 O O . ASN A 1 116 ? 8.658 -9.100 -12.418 1.00 96.25 116 ASN A O 1
ATOM 952 N N . SER A 1 117 ? 10.689 -9.796 -13.088 1.00 96.50 117 SER A N 1
ATOM 953 C CA . SER A 1 117 ? 10.839 -10.831 -12.062 1.00 96.50 117 SER A CA 1
ATOM 954 C C . SER A 1 117 ? 10.784 -10.240 -10.649 1.00 96.50 117 SER A C 1
ATOM 956 O O . SER A 1 117 ? 10.080 -10.756 -9.778 1.00 96.50 117 SER A O 1
ATOM 958 N N . VAL A 1 118 ? 11.470 -9.113 -10.419 1.00 96.44 118 VAL A N 1
ATOM 959 C CA . VAL A 1 118 ? 11.427 -8.405 -9.127 1.00 96.44 118 VAL A CA 1
ATOM 960 C C . VAL A 1 118 ? 10.033 -7.840 -8.849 1.00 96.44 118 VAL A C 1
ATOM 962 O O . VAL A 1 118 ? 9.534 -7.979 -7.734 1.00 96.44 118 VAL A O 1
ATOM 965 N N . LEU A 1 119 ? 9.392 -7.223 -9.845 1.00 96.88 119 LEU A N 1
ATOM 966 C CA . LEU A 1 119 ? 8.046 -6.664 -9.712 1.00 96.88 119 LEU A CA 1
ATOM 967 C C . LEU A 1 119 ? 7.009 -7.741 -9.399 1.00 96.88 119 LEU A C 1
ATOM 969 O O . LEU A 1 119 ? 6.193 -7.532 -8.509 1.00 96.88 119 LEU A O 1
ATOM 973 N N . ALA A 1 120 ? 7.071 -8.896 -10.060 1.00 96.50 120 ALA A N 1
ATOM 974 C CA . ALA A 1 120 ? 6.172 -10.013 -9.794 1.00 96.50 120 ALA A CA 1
ATOM 975 C C . ALA A 1 120 ? 6.361 -10.556 -8.368 1.00 96.50 120 ALA A C 1
ATOM 977 O O . ALA A 1 120 ? 5.394 -10.697 -7.618 1.00 96.50 120 ALA A O 1
ATOM 978 N N . ALA A 1 121 ? 7.610 -10.801 -7.959 1.00 95.56 121 ALA A N 1
ATOM 979 C CA . ALA A 1 121 ? 7.912 -11.351 -6.641 1.00 95.56 121 ALA A CA 1
ATOM 980 C C . ALA A 1 121 ? 7.547 -10.385 -5.501 1.00 95.56 121 ALA A C 1
ATOM 982 O O . ALA A 1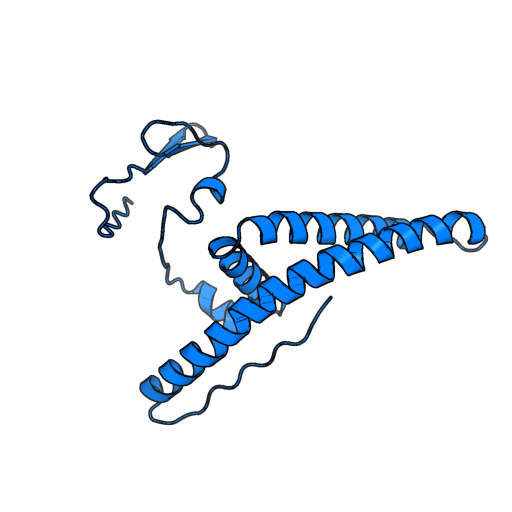 121 ? 6.908 -10.772 -4.520 1.00 95.56 121 ALA A O 1
ATOM 983 N N . GLU A 1 122 ? 7.950 -9.118 -5.599 1.00 95.88 122 GLU A N 1
ATOM 984 C CA . GLU A 1 122 ? 7.677 -8.128 -4.555 1.00 95.88 122 GLU A CA 1
ATOM 985 C C . GLU A 1 122 ? 6.213 -7.657 -4.603 1.00 95.88 122 GLU A C 1
ATOM 987 O O . GLU A 1 122 ? 5.597 -7.468 -3.555 1.00 95.88 122 GLU A O 1
ATOM 992 N N . GLY A 1 123 ? 5.619 -7.567 -5.796 1.00 95.06 123 GLY A N 1
ATOM 993 C CA . GLY A 1 123 ? 4.213 -7.223 -6.007 1.00 95.06 123 GLY A CA 1
ATOM 994 C C . GLY A 1 123 ? 3.261 -8.238 -5.382 1.00 95.06 123 GLY A C 1
ATOM 995 O O . GLY A 1 123 ? 2.331 -7.839 -4.687 1.00 95.06 123 GLY A O 1
ATOM 996 N N . LEU A 1 124 ? 3.546 -9.541 -5.507 1.00 94.81 124 LEU A N 1
ATOM 997 C CA . LEU A 1 124 ? 2.793 -10.592 -4.813 1.00 94.81 124 LEU A CA 1
ATOM 998 C C . LEU A 1 124 ? 2.778 -10.372 -3.294 1.00 94.81 124 LEU A C 1
ATOM 1000 O O . LEU A 1 124 ? 1.724 -10.448 -2.667 1.00 94.81 124 LEU A O 1
ATOM 1004 N N . ASN A 1 125 ? 3.938 -10.068 -2.703 1.00 92.81 125 ASN A N 1
ATOM 1005 C CA . ASN A 1 125 ? 4.054 -9.837 -1.262 1.00 92.81 125 ASN A CA 1
ATOM 1006 C C . ASN A 1 125 ? 3.259 -8.600 -0.816 1.00 92.81 125 ASN A C 1
ATOM 1008 O O . ASN A 1 125 ? 2.576 -8.645 0.207 1.00 92.81 125 ASN A O 1
ATOM 1012 N N . VAL A 1 126 ? 3.326 -7.510 -1.587 1.00 93.69 126 VAL A N 1
ATOM 1013 C CA . VAL A 1 126 ? 2.574 -6.279 -1.304 1.00 93.69 126 VAL A CA 1
ATOM 1014 C C . VAL A 1 126 ? 1.070 -6.525 -1.418 1.00 93.69 126 VAL A C 1
ATOM 1016 O O . VAL A 1 126 ? 0.316 -6.163 -0.514 1.00 93.69 126 VAL A O 1
ATOM 1019 N N . THR A 1 127 ? 0.620 -7.170 -2.494 1.00 93.69 127 THR A N 1
ATOM 1020 C CA . THR A 1 127 ? -0.797 -7.489 -2.705 1.00 93.69 127 THR A CA 1
ATOM 1021 C C . THR A 1 127 ? -1.321 -8.414 -1.614 1.00 93.69 127 THR A C 1
ATOM 1023 O O . THR A 1 127 ? -2.387 -8.156 -1.063 1.00 93.69 127 THR A O 1
ATOM 1026 N N . TYR A 1 128 ? -0.554 -9.434 -1.229 1.00 91.94 128 TYR A N 1
ATOM 1027 C CA . TYR A 1 128 ? -0.915 -10.326 -0.131 1.00 91.94 128 TYR A CA 1
ATOM 1028 C C . TYR A 1 128 ? -1.081 -9.573 1.197 1.00 91.94 128 TYR A C 1
ATOM 1030 O O . TYR A 1 128 ? -2.099 -9.734 1.871 1.00 91.94 128 TYR A O 1
ATOM 1038 N N . GLY A 1 129 ? -0.124 -8.706 1.553 1.00 90.31 129 GLY A N 1
ATOM 1039 C CA . GLY A 1 129 ? -0.206 -7.887 2.766 1.00 90.31 129 GLY A CA 1
ATOM 1040 C C . GLY A 1 129 ? -1.442 -6.984 2.784 1.00 90.31 129 GLY A C 1
ATOM 1041 O O . GLY A 1 129 ? -2.158 -6.925 3.785 1.00 90.31 129 GLY A O 1
ATOM 1042 N N . ARG A 1 130 ? -1.745 -6.345 1.647 1.00 92.62 130 ARG A N 1
ATOM 1043 C CA . ARG A 1 130 ? -2.936 -5.498 1.488 1.00 92.62 130 ARG A CA 1
ATOM 1044 C C . ARG A 1 130 ? -4.231 -6.296 1.595 1.00 92.62 130 ARG A C 1
ATOM 1046 O O . ARG A 1 130 ? -5.117 -5.881 2.331 1.00 92.62 130 ARG A O 1
ATOM 1053 N N . LEU A 1 131 ? -4.342 -7.429 0.899 1.00 92.88 131 LEU A N 1
ATOM 1054 C CA . LEU A 1 131 ? -5.549 -8.263 0.900 1.00 92.88 131 LEU A CA 1
ATOM 1055 C C . LEU A 1 131 ? -5.848 -8.845 2.280 1.00 92.88 131 LEU A C 1
ATOM 1057 O O . LEU A 1 131 ? -7.003 -8.857 2.703 1.00 92.88 131 LEU A O 1
ATOM 1061 N N . LYS A 1 132 ? -4.810 -9.273 3.007 1.00 90.38 132 LYS A N 1
ATOM 1062 C CA . LYS A 1 132 ? -4.959 -9.779 4.373 1.00 90.38 132 LYS A CA 1
ATOM 1063 C C . LYS A 1 132 ? -5.648 -8.746 5.266 1.00 90.38 132 LYS A C 1
ATOM 1065 O O . LYS A 1 132 ? -6.645 -9.069 5.907 1.00 90.38 132 LYS A O 1
ATOM 1070 N N . TYR A 1 133 ? -5.165 -7.504 5.261 1.00 88.81 133 TYR A N 1
ATOM 1071 C CA . TYR A 1 133 ? -5.786 -6.430 6.035 1.00 88.81 133 TYR A CA 1
ATOM 1072 C C . TYR A 1 133 ? -7.147 -6.005 5.470 1.00 88.81 133 TYR A C 1
ATOM 1074 O O . TYR A 1 133 ? -8.087 -5.797 6.230 1.00 88.81 133 TYR A O 1
ATOM 1082 N N . PHE A 1 134 ? -7.277 -5.921 4.146 1.00 93.56 134 PHE A N 1
ATOM 1083 C CA . PHE A 1 134 ? -8.519 -5.526 3.491 1.00 93.56 134 PHE A CA 1
ATOM 1084 C C . PHE A 1 134 ? -9.688 -6.449 3.856 1.00 93.56 134 PHE A C 1
ATOM 1086 O O . PHE A 1 134 ? -10.769 -5.948 4.135 1.00 93.56 134 PHE A O 1
ATOM 1093 N N . SER A 1 135 ? -9.470 -7.768 3.936 1.00 92.25 135 SER A N 1
ATOM 1094 C CA . SER A 1 135 ? -10.522 -8.719 4.340 1.00 92.25 135 SER A CA 1
ATOM 1095 C C . SER A 1 135 ? -11.032 -8.481 5.770 1.00 92.25 135 SER A C 1
ATOM 1097 O O . SER A 1 135 ? -12.234 -8.543 6.041 1.00 92.25 135 SER A O 1
ATOM 1099 N N . LEU A 1 136 ? -10.117 -8.147 6.686 1.00 91.19 136 LEU A N 1
ATOM 1100 C CA . LEU A 1 136 ? -10.445 -7.800 8.065 1.00 91.19 136 LEU A CA 1
ATOM 1101 C C . LEU A 1 136 ? -11.212 -6.475 8.116 1.00 91.19 136 LEU A C 1
ATOM 1103 O O . LEU A 1 136 ? -12.221 -6.370 8.809 1.00 91.19 136 LEU A O 1
ATOM 1107 N N . LEU A 1 137 ? -10.732 -5.479 7.365 1.00 92.88 137 LEU A N 1
ATOM 1108 C CA . LEU A 1 137 ? -11.363 -4.170 7.262 1.00 92.88 137 LEU A CA 1
ATOM 1109 C C . LEU A 1 137 ? -12.781 -4.283 6.709 1.00 92.88 137 LEU A C 1
ATOM 1111 O O . LEU A 1 137 ? -13.678 -3.681 7.278 1.00 92.88 137 LEU A O 1
ATOM 1115 N N . GLU A 1 138 ? -12.984 -5.043 5.634 1.00 94.25 138 GLU A N 1
ATOM 1116 C CA . GLU A 1 138 ? -14.300 -5.246 5.029 1.00 94.25 138 GLU A CA 1
ATOM 1117 C C . GLU A 1 138 ? -15.282 -5.816 6.051 1.00 94.25 138 GLU A C 1
ATOM 1119 O O . GLU A 1 138 ? -16.332 -5.228 6.287 1.00 94.25 138 GLU A O 1
ATOM 1124 N N . THR A 1 139 ? -14.891 -6.890 6.739 1.00 93.62 139 THR A N 1
ATOM 1125 C CA . THR A 1 139 ? -15.741 -7.544 7.742 1.00 93.62 139 THR A CA 1
ATOM 1126 C C . THR A 1 139 ? -16.145 -6.579 8.859 1.00 93.62 139 THR A C 1
ATOM 1128 O O . THR A 1 139 ? -17.330 -6.427 9.153 1.00 93.62 139 THR A O 1
ATOM 1131 N N . ILE A 1 140 ? -15.168 -5.899 9.468 1.00 94.06 140 ILE A N 1
ATOM 1132 C CA . ILE A 1 140 ? -15.410 -5.021 10.620 1.00 94.06 140 ILE A CA 1
ATOM 1133 C C . ILE A 1 140 ? -16.155 -3.751 10.196 1.00 94.06 140 ILE A C 1
ATOM 1135 O O . ILE A 1 140 ? -17.095 -3.330 10.867 1.00 94.06 140 ILE A O 1
ATOM 1139 N N . ALA A 1 141 ? -15.757 -3.130 9.083 1.00 94.19 141 ALA A N 1
ATOM 1140 C CA . ALA A 1 141 ? -16.369 -1.891 8.620 1.00 94.19 141 ALA A CA 1
ATOM 1141 C C . ALA A 1 141 ? -17.823 -2.110 8.204 1.00 94.19 141 ALA A C 1
ATOM 1143 O O . ALA A 1 141 ? -18.665 -1.280 8.533 1.00 94.19 141 ALA A O 1
ATOM 1144 N N . SER A 1 142 ? -18.138 -3.217 7.526 1.00 94.31 142 SER A N 1
ATOM 1145 C CA . SER A 1 142 ? -19.514 -3.529 7.137 1.00 94.31 142 SER A CA 1
ATOM 1146 C C . SER A 1 142 ? -20.418 -3.757 8.347 1.00 94.31 142 SER A C 1
ATOM 1148 O O . SER A 1 142 ? -21.536 -3.246 8.361 1.00 94.31 142 SER A O 1
ATOM 1150 N N . GLN A 1 143 ? -19.929 -4.452 9.380 1.00 94.25 143 GLN A N 1
ATOM 1151 C CA . GLN A 1 143 ? -20.666 -4.651 10.633 1.00 94.25 143 GLN A CA 1
ATOM 1152 C C . GLN A 1 143 ? -20.929 -3.321 11.350 1.00 94.25 143 GLN A C 1
ATOM 1154 O O . GLN A 1 143 ? -22.081 -2.970 11.596 1.00 94.25 143 GLN A O 1
ATOM 1159 N N . LEU A 1 144 ? -19.876 -2.537 11.602 1.00 95.00 144 LEU A N 1
ATOM 1160 C CA . LEU A 1 144 ? -19.999 -1.253 12.297 1.00 95.00 144 LEU A CA 1
ATOM 1161 C C . LEU A 1 144 ? -20.860 -0.254 11.518 1.00 95.00 144 LEU A C 1
ATOM 1163 O O . LEU A 1 144 ? -21.635 0.492 12.110 1.00 95.00 144 LEU A O 1
ATOM 1167 N N . TYR A 1 145 ? -20.746 -0.228 10.188 1.00 94.81 145 TYR A N 1
ATOM 1168 C CA . TYR A 1 145 ? -21.559 0.666 9.368 1.00 94.81 145 TYR A CA 1
ATOM 1169 C C . TYR A 1 145 ? -23.041 0.298 9.442 1.00 94.81 145 TYR A C 1
ATOM 1171 O O . TYR A 1 145 ? -23.876 1.192 9.547 1.00 94.81 145 TYR A O 1
ATOM 1179 N N . ASN A 1 146 ? -23.378 -0.994 9.438 1.00 94.88 146 ASN A N 1
ATOM 1180 C CA . ASN A 1 146 ? -24.759 -1.448 9.569 1.00 94.88 146 ASN A CA 1
ATOM 1181 C C . ASN A 1 146 ? -25.383 -1.013 10.905 1.00 94.88 146 ASN A C 1
ATOM 1183 O O . ASN A 1 146 ? -26.487 -0.466 10.915 1.00 94.88 146 ASN A O 1
ATOM 1187 N N . GLU A 1 147 ? -24.643 -1.178 12.005 1.00 94.88 147 GLU A N 1
ATOM 1188 C CA . GLU A 1 147 ? -25.064 -0.759 13.347 1.00 94.88 147 GLU A CA 1
ATOM 1189 C C . GLU A 1 147 ? -25.274 0.761 13.443 1.00 94.88 147 GLU A C 1
ATOM 1191 O O . GLU A 1 147 ? -26.261 1.217 14.016 1.00 94.88 147 GLU A O 1
ATOM 1196 N N . LEU A 1 148 ? -24.372 1.553 12.854 1.00 94.44 148 LEU A N 1
ATOM 1197 C CA . LEU A 1 148 ? -24.413 3.019 12.926 1.00 94.44 148 LEU A CA 1
ATOM 1198 C C . LEU A 1 148 ? -25.452 3.654 11.994 1.00 94.44 148 LEU A C 1
ATOM 1200 O O . LEU A 1 148 ? -26.012 4.698 12.320 1.00 94.44 148 LEU A O 1
ATOM 1204 N N . SER A 1 149 ? -25.684 3.055 10.826 1.00 93.06 149 SER A N 1
ATOM 1205 C CA . SER A 1 149 ? -26.609 3.572 9.807 1.00 93.06 149 SER A CA 1
ATOM 1206 C C . SER A 1 149 ? -28.057 3.120 10.011 1.00 93.06 149 SER A C 1
ATOM 1208 O O . SER A 1 149 ? -28.954 3.626 9.342 1.00 93.06 149 SER A O 1
ATOM 1210 N N . GLY A 1 150 ? -28.301 2.174 10.925 1.00 90.12 150 GLY A N 1
ATOM 1211 C CA . GLY A 1 150 ? -29.633 1.617 11.155 1.00 90.12 150 GLY A CA 1
ATOM 1212 C C . GLY A 1 150 ? -30.087 0.650 10.059 1.00 90.12 150 GLY A C 1
ATOM 1213 O O . GLY A 1 150 ? -31.285 0.546 9.803 1.00 90.12 150 GLY A O 1
ATOM 1214 N N . GLY A 1 151 ? -29.149 -0.059 9.420 1.00 88.62 151 GLY A N 1
ATOM 1215 C CA . GLY A 1 151 ? -29.461 -1.133 8.473 1.00 88.62 151 GLY A CA 1
ATOM 1216 C C . GLY A 1 151 ? -28.945 -0.947 7.046 1.00 88.62 151 GLY A C 1
ATOM 1217 O O . GLY A 1 151 ? -29.257 -1.779 6.195 1.00 88.62 151 GLY A O 1
ATOM 1218 N N . GLU A 1 152 ? -28.155 0.089 6.752 1.00 92.69 152 GLU A N 1
ATOM 1219 C CA . GLU A 1 152 ? -27.527 0.203 5.434 1.00 92.69 152 GLU A CA 1
ATOM 1220 C C . GLU A 1 152 ? -26.387 -0.815 5.267 1.00 92.69 152 GLU A C 1
ATOM 1222 O O . GLU A 1 152 ? -25.760 -1.276 6.227 1.00 92.69 152 GLU A O 1
ATOM 1227 N N . GLU A 1 153 ? -26.112 -1.175 4.013 1.00 92.88 153 GLU A N 1
ATOM 1228 C CA . GLU A 1 153 ? -25.071 -2.134 3.652 1.00 92.88 153 GLU A CA 1
ATOM 1229 C C . GLU A 1 153 ? -23.847 -1.408 3.078 1.00 92.88 153 GLU A C 1
ATOM 1231 O O . GLU A 1 153 ? -23.935 -0.706 2.069 1.00 92.88 153 GLU A O 1
ATOM 1236 N N . LEU A 1 154 ? -22.678 -1.633 3.682 1.00 93.88 154 LEU A N 1
ATOM 1237 C CA . LEU A 1 154 ? -21.395 -1.179 3.152 1.00 93.88 154 LEU A CA 1
ATOM 1238 C C . LEU A 1 154 ? -20.682 -2.341 2.451 1.00 93.88 154 LEU A C 1
ATOM 1240 O O . LEU A 1 154 ? -20.425 -3.375 3.065 1.00 93.88 154 LEU A O 1
ATOM 1244 N N . LYS A 1 155 ? -20.316 -2.148 1.179 1.00 93.06 155 LYS A N 1
ATOM 1245 C 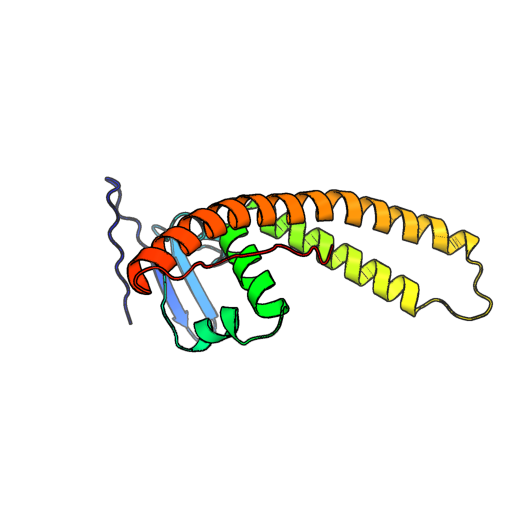CA . LYS A 1 155 ? -19.515 -3.094 0.385 1.00 93.06 155 LYS A CA 1
ATOM 1246 C C . LYS A 1 155 ? -18.182 -2.475 0.005 1.00 93.06 155 LYS A C 1
ATOM 1248 O O . LYS A 1 155 ? -18.142 -1.375 -0.548 1.00 93.06 155 LYS A O 1
ATOM 1253 N N . LEU A 1 156 ? -17.097 -3.207 0.231 1.00 93.44 156 LEU A N 1
ATOM 1254 C CA . LEU A 1 156 ? -15.759 -2.802 -0.176 1.00 93.44 156 LEU A CA 1
ATOM 1255 C C . LEU A 1 156 ? -15.284 -3.746 -1.283 1.00 93.44 156 LEU A C 1
ATOM 1257 O O . LEU A 1 156 ? -15.549 -4.939 -1.261 1.00 93.44 156 LEU A O 1
ATOM 1261 N N . LYS A 1 157 ? -14.580 -3.217 -2.287 1.00 93.44 157 LYS A N 1
ATOM 1262 C CA . LYS A 1 157 ? -13.945 -4.038 -3.328 1.00 93.44 157 LYS A CA 1
ATOM 1263 C C . LYS A 1 157 ? -12.499 -3.626 -3.519 1.00 93.44 157 LYS A C 1
ATOM 1265 O O . LYS A 1 157 ? -12.200 -2.437 -3.638 1.00 93.44 157 LYS A O 1
ATOM 1270 N N . TYR A 1 158 ? -11.616 -4.615 -3.577 1.00 93.62 158 TYR A N 1
ATOM 1271 C CA . TYR A 1 158 ? -10.206 -4.399 -3.857 1.00 93.62 158 TYR A CA 1
ATOM 1272 C C . TYR A 1 158 ? -9.930 -4.562 -5.353 1.00 93.62 158 TYR A C 1
ATOM 1274 O O . TYR A 1 158 ? -10.092 -5.649 -5.904 1.00 93.62 158 TYR A O 1
ATOM 1282 N N . TYR A 1 159 ? -9.478 -3.488 -5.999 1.00 92.50 159 TYR A N 1
ATOM 1283 C CA . TYR A 1 159 ? -8.977 -3.521 -7.372 1.00 92.50 159 TYR A CA 1
ATOM 1284 C C . TYR A 1 159 ? -7.459 -3.357 -7.347 1.00 92.50 159 TYR A C 1
ATOM 1286 O O . TYR A 1 159 ? -6.954 -2.331 -6.880 1.00 92.50 159 TYR A O 1
ATOM 1294 N N . SER A 1 160 ? -6.734 -4.373 -7.824 1.00 87.75 160 SER A N 1
ATOM 1295 C CA . SER A 1 160 ? -5.270 -4.324 -7.868 1.00 87.75 160 SER A CA 1
ATOM 1296 C C . SER A 1 160 ? -4.796 -3.221 -8.812 1.00 87.75 160 SER A C 1
ATOM 1298 O O . SER A 1 160 ? -5.322 -3.054 -9.909 1.00 87.75 160 SER A O 1
ATOM 1300 N N . SER A 1 161 ? -3.773 -2.488 -8.377 1.00 79.75 161 SER A N 1
ATOM 1301 C CA . SER A 1 161 ? -2.981 -1.581 -9.218 1.00 79.75 161 SER A CA 1
ATOM 1302 C C . SER A 1 161 ? -1.560 -2.109 -9.461 1.00 79.75 161 SER A C 1
ATOM 1304 O O . SER A 1 161 ? -0.698 -1.357 -9.913 1.00 79.75 161 SER A O 1
ATOM 1306 N N . ILE A 1 162 ? -1.309 -3.346 -9.029 1.00 80.88 162 ILE A N 1
ATOM 1307 C CA . ILE A 1 162 ? -0.091 -4.136 -9.231 1.00 80.88 162 ILE A CA 1
ATOM 1308 C C . ILE A 1 162 ? -0.416 -5.195 -10.275 1.00 80.88 162 ILE A C 1
ATOM 1310 O O . ILE A 1 162 ? -1.522 -5.780 -10.142 1.00 80.88 162 ILE A O 1
#

Organism: NCBI:txid408170

InterPro domains:
  IPR027417 P-loop containing nucleoside triphosphate hydrolase [G3DSA:3.40.50.300] (9-50)
  IPR027417 P-loop containing nucleoside triphosphate hydrolase [SSF52540] (16-152)
  IPR042174 DNA-binding RecF, domain 2 [G3DSA:1.20.1050.90] (51-161)